Protein AF-A0A5K0W2K9-F1 (afdb_monomer_lite)

Secondary structure (DSSP, 8-state):
-TTHHHHHHHHHHHHSSEEE--HHHHHHHHHHHHH-TT--S-----SEEE-HHHHHHHHHHHH------

pLDDT: mean 89.82, std 12.81, range [42.06, 98.44]

Sequence (69 aa):
DRGLYPIITAVNSRLGCIPIVHIEDICDAHIFLMEEREAKGRYICSAHSCDLHQLTDFCNQQYSLPVKH

Organism: NCBI:txid210225

Radius of gyration: 16.22 Å; chains: 1; bounding box: 46×23×38 Å

Foldseek 3Di:
DPPVPVVLVVCCVVVVKAFDDDPVQVVVVVVVLVPDPPNDDDDDRGDDIGHPVVVVVVCCVVPVDPPDD

Structure (mmCIF, N/CA/C/O backbone):
data_AF-A0A5K0W2K9-F1
#
_entry.id   AF-A0A5K0W2K9-F1
#
loop_
_atom_site.group_PDB
_atom_site.id
_atom_site.type_symbol
_atom_site.label_atom_id
_atom_site.label_alt_id
_atom_site.label_comp_id
_atom_site.label_asym_id
_atom_site.label_entity_id
_atom_site.label_seq_id
_atom_site.pdbx_PDB_ins_code
_atom_site.Cartn_x
_atom_site.Cartn_y
_atom_site.Cartn_z
_atom_site.occupancy
_atom_site.B_iso_or_equiv
_atom_site.auth_seq_id
_atom_site.auth_comp_id
_atom_site.auth_asym_id
_atom_site.auth_atom_id
_atom_site.pdbx_PDB_model_num
ATOM 1 N N . ASP A 1 1 ? 17.688 -3.773 -5.009 1.00 52.88 1 ASP A N 1
ATOM 2 C CA . ASP A 1 1 ? 17.182 -4.561 -3.874 1.00 52.88 1 ASP A CA 1
ATOM 3 C C . ASP A 1 1 ? 16.645 -5.891 -4.401 1.00 52.88 1 ASP A C 1
ATOM 5 O O . ASP A 1 1 ? 15.814 -5.872 -5.301 1.00 52.88 1 ASP A O 1
ATOM 9 N N . ARG A 1 2 ? 17.203 -7.035 -3.984 1.00 60.78 2 ARG A N 1
ATOM 10 C CA . ARG A 1 2 ? 16.945 -8.340 -4.639 1.00 60.78 2 ARG A CA 1
ATOM 11 C C . ARG A 1 2 ? 15.642 -9.021 -4.184 1.00 60.78 2 ARG A C 1
ATOM 13 O O . ARG A 1 2 ? 15.264 -10.015 -4.795 1.00 60.78 2 ARG A O 1
ATOM 20 N N . GLY A 1 3 ? 14.956 -8.502 -3.158 1.00 78.50 3 GLY A N 1
ATOM 21 C CA . GLY A 1 3 ? 13.748 -9.128 -2.595 1.00 78.50 3 GLY A CA 1
ATOM 22 C C . GLY A 1 3 ? 12.411 -8.542 -3.065 1.00 78.50 3 GLY A C 1
ATOM 23 O O . GLY A 1 3 ? 11.444 -9.283 -3.217 1.00 78.50 3 GLY A O 1
ATOM 24 N N . LEU A 1 4 ? 12.342 -7.232 -3.321 1.00 83.38 4 LEU A N 1
ATOM 25 C CA . LEU A 1 4 ? 11.058 -6.546 -3.516 1.00 83.38 4 LEU A CA 1
ATOM 26 C C . LEU A 1 4 ? 10.473 -6.719 -4.928 1.00 83.38 4 LEU A C 1
ATOM 28 O O . LEU A 1 4 ? 9.274 -6.939 -5.083 1.00 83.38 4 LEU A O 1
ATOM 32 N N . TYR A 1 5 ? 11.313 -6.668 -5.965 1.00 87.81 5 TYR A N 1
ATOM 33 C CA . TYR A 1 5 ? 10.854 -6.733 -7.358 1.00 87.81 5 TYR A CA 1
ATOM 34 C C . TYR A 1 5 ? 10.098 -8.035 -7.709 1.00 87.81 5 TYR A C 1
ATOM 36 O O . TYR A 1 5 ? 9.026 -7.947 -8.318 1.00 87.81 5 TYR A O 1
ATOM 44 N N . PRO A 1 6 ? 10.555 -9.236 -7.285 1.00 93.31 6 PRO A N 1
ATOM 45 C CA . PRO A 1 6 ? 9.788 -10.468 -7.483 1.00 93.31 6 PRO A CA 1
ATOM 46 C C . PRO A 1 6 ? 8.412 -10.440 -6.805 1.00 93.31 6 PRO A C 1
ATOM 48 O O . PRO A 1 6 ? 7.442 -10.939 -7.372 1.00 93.31 6 PRO A O 1
ATOM 51 N N . ILE A 1 7 ? 8.312 -9.831 -5.617 1.00 92.56 7 ILE A N 1
ATOM 52 C CA . ILE A 1 7 ? 7.051 -9.716 -4.873 1.00 92.56 7 ILE A CA 1
ATOM 53 C C . ILE A 1 7 ? 6.074 -8.830 -5.645 1.00 92.56 7 ILE A C 1
ATOM 55 O O . ILE A 1 7 ? 4.950 -9.252 -5.910 1.00 92.56 7 ILE A O 1
ATOM 59 N N . ILE A 1 8 ? 6.514 -7.641 -6.061 1.00 92.00 8 ILE A N 1
ATOM 60 C CA . ILE A 1 8 ? 5.676 -6.699 -6.815 1.00 92.00 8 ILE A CA 1
ATOM 61 C C . ILE A 1 8 ? 5.214 -7.328 -8.138 1.00 92.00 8 ILE A C 1
ATOM 63 O O . ILE A 1 8 ? 4.035 -7.251 -8.483 1.00 92.00 8 ILE A O 1
ATOM 67 N N . THR A 1 9 ? 6.107 -8.029 -8.843 1.00 93.75 9 THR A N 1
ATOM 68 C CA . THR A 1 9 ? 5.767 -8.733 -10.090 1.00 93.75 9 THR A CA 1
ATOM 69 C C . THR A 1 9 ? 4.710 -9.815 -9.858 1.00 93.75 9 THR A C 1
ATOM 71 O O . THR A 1 9 ? 3.752 -9.927 -10.627 1.00 93.75 9 THR A O 1
ATOM 74 N N . ALA A 1 10 ? 4.841 -10.600 -8.784 1.00 94.56 10 ALA A N 1
ATOM 75 C CA . ALA A 1 10 ? 3.875 -11.637 -8.434 1.00 94.56 10 ALA A CA 1
ATOM 76 C C . ALA A 1 10 ? 2.506 -11.058 -8.039 1.00 94.56 10 ALA A C 1
ATOM 78 O O . ALA A 1 10 ? 1.480 -11.639 -8.392 1.00 94.56 10 ALA A O 1
ATOM 79 N N . VAL A 1 11 ? 2.480 -9.922 -7.334 1.00 94.19 11 VAL A N 1
ATOM 80 C CA . VAL A 1 11 ? 1.242 -9.200 -6.998 1.00 94.19 11 VAL A CA 1
ATOM 81 C C . VAL A 1 11 ? 0.557 -8.710 -8.272 1.00 94.19 11 VAL A C 1
ATOM 83 O O . VAL A 1 11 ? -0.594 -9.073 -8.508 1.00 94.19 11 VAL A O 1
ATOM 86 N N . ASN A 1 12 ? 1.284 -7.998 -9.139 1.00 95.25 12 ASN A N 1
ATOM 87 C CA . ASN A 1 12 ? 0.748 -7.491 -10.403 1.00 95.25 12 ASN A CA 1
ATOM 88 C C . ASN A 1 12 ? 0.223 -8.621 -11.305 1.00 95.25 12 ASN A C 1
ATOM 90 O O . ASN A 1 12 ? -0.837 -8.495 -11.904 1.00 95.25 12 ASN A O 1
ATOM 94 N N . SER A 1 13 ? 0.922 -9.760 -11.354 1.00 95.94 13 SER A N 1
ATOM 95 C CA . SER A 1 13 ? 0.505 -10.920 -12.160 1.00 95.94 13 SER A CA 1
ATOM 96 C C . SER A 1 13 ? -0.786 -11.574 -11.657 1.00 95.94 13 SER A C 1
ATOM 98 O O . SER A 1 13 ? -1.529 -12.147 -12.446 1.00 95.94 13 SER A O 1
ATOM 100 N N . ARG A 1 14 ? -1.047 -11.531 -10.343 1.00 94.81 14 ARG A N 1
ATOM 101 C CA . ARG A 1 14 ? -2.232 -12.154 -9.731 1.00 94.81 14 ARG A CA 1
ATOM 102 C C . ARG A 1 14 ? -3.436 -11.225 -9.688 1.00 94.81 14 ARG A C 1
ATOM 104 O O . ARG A 1 14 ? -4.556 -11.697 -9.833 1.00 94.81 14 ARG A O 1
ATOM 111 N N . LEU A 1 15 ? -3.207 -9.939 -9.434 1.00 93.38 15 LEU A N 1
ATOM 112 C CA . LEU A 1 15 ? -4.269 -8.956 -9.221 1.00 93.38 15 LEU A CA 1
ATOM 113 C C . LEU A 1 15 ? -4.533 -8.081 -10.452 1.00 93.38 15 LEU A C 1
ATOM 115 O O . LEU A 1 15 ? -5.549 -7.399 -10.498 1.00 93.38 15 LEU A O 1
ATOM 119 N N . GLY A 1 16 ? -3.630 -8.078 -11.436 1.00 93.81 16 GLY A N 1
ATOM 120 C CA . GLY A 1 16 ? -3.676 -7.172 -12.588 1.00 93.81 16 GLY A CA 1
ATOM 121 C C . GLY A 1 16 ? -3.213 -5.745 -12.273 1.00 93.81 16 GLY A C 1
ATOM 122 O O . GLY A 1 16 ? -3.070 -4.942 -13.189 1.00 93.81 16 GLY A O 1
ATOM 123 N N . CYS A 1 17 ? -2.966 -5.432 -11.000 1.00 94.44 17 CYS A N 1
ATOM 124 C CA . CYS A 1 17 ? -2.435 -4.157 -10.540 1.00 94.44 17 CYS A CA 1
ATOM 125 C C . CYS A 1 17 ? -1.697 -4.314 -9.202 1.00 94.44 17 CYS A C 1
ATOM 127 O O . CYS A 1 17 ? -1.685 -5.376 -8.571 1.00 94.44 17 CYS A O 1
ATOM 129 N N . ILE A 1 18 ? -1.085 -3.222 -8.768 1.00 95.06 18 ILE A N 1
ATOM 130 C CA . ILE A 1 18 ? -0.374 -3.057 -7.511 1.00 95.06 18 ILE A CA 1
ATOM 131 C C . ILE A 1 18 ? -1.154 -2.007 -6.709 1.00 95.06 18 ILE A C 1
ATOM 133 O O . ILE A 1 18 ? -1.146 -0.834 -7.091 1.00 95.06 18 ILE A O 1
ATOM 137 N N . PRO A 1 19 ? -1.864 -2.395 -5.636 1.00 94.75 19 PRO A N 1
ATOM 138 C CA . PRO A 1 19 ? -2.519 -1.441 -4.750 1.00 94.75 19 PRO A CA 1
ATOM 139 C C . PRO A 1 19 ? -1.476 -0.665 -3.939 1.00 94.75 19 PRO A C 1
ATOM 141 O O . PRO A 1 19 ? -0.500 -1.234 -3.448 1.00 94.75 19 PRO A O 1
ATOM 144 N N . ILE A 1 20 ? -1.696 0.638 -3.799 1.00 94.19 20 ILE A N 1
ATOM 145 C CA . ILE A 1 20 ? -0.813 1.585 -3.119 1.00 94.19 20 ILE A CA 1
ATOM 146 C C . ILE A 1 20 ? -1.650 2.430 -2.157 1.00 94.19 20 ILE A C 1
ATOM 148 O O . ILE A 1 20 ? -2.804 2.785 -2.422 1.00 94.19 20 ILE A O 1
ATOM 152 N N . VAL A 1 21 ? -1.061 2.750 -1.015 1.00 9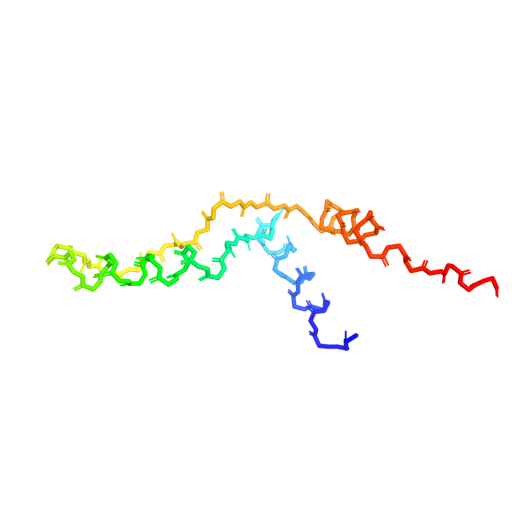6.50 21 VAL A N 1
ATOM 153 C CA . VAL A 1 21 ? -1.619 3.659 -0.018 1.00 96.50 21 VAL A CA 1
ATOM 154 C C . VAL A 1 21 ? -0.467 4.346 0.700 1.00 96.50 21 VAL A C 1
ATOM 156 O O . VAL A 1 21 ? 0.606 3.755 0.861 1.00 96.50 21 VAL A O 1
ATOM 159 N N . HIS A 1 22 ? -0.662 5.609 1.069 1.00 96.06 22 HIS A N 1
ATOM 160 C CA . HIS A 1 22 ? 0.339 6.339 1.827 1.00 96.06 22 HIS A CA 1
ATOM 161 C C . HIS A 1 22 ? 0.433 5.779 3.252 1.00 96.06 22 HIS A C 1
ATOM 163 O O . HIS A 1 22 ? -0.553 5.298 3.807 1.00 96.06 22 HIS A O 1
ATOM 169 N N . ILE A 1 23 ? 1.618 5.833 3.863 1.00 97.06 23 ILE A N 1
ATOM 170 C CA . ILE A 1 23 ? 1.803 5.317 5.226 1.00 97.06 23 ILE A CA 1
ATOM 171 C C . ILE A 1 23 ? 0.925 6.062 6.242 1.00 97.06 23 ILE A C 1
ATOM 173 O O . ILE A 1 23 ? 0.379 5.433 7.142 1.00 97.06 23 ILE A O 1
ATOM 177 N N . GLU A 1 24 ? 0.742 7.373 6.071 1.00 98.19 24 GLU A N 1
ATOM 178 C CA . GLU A 1 24 ? -0.119 8.180 6.948 1.00 98.19 24 GLU A CA 1
ATOM 179 C C . GLU A 1 24 ? -1.592 7.776 6.805 1.00 98.19 24 GLU A C 1
ATOM 181 O O . GLU A 1 24 ? -2.237 7.519 7.817 1.00 98.19 24 GLU A O 1
ATOM 186 N N . ASP A 1 25 ? -2.083 7.561 5.578 1.00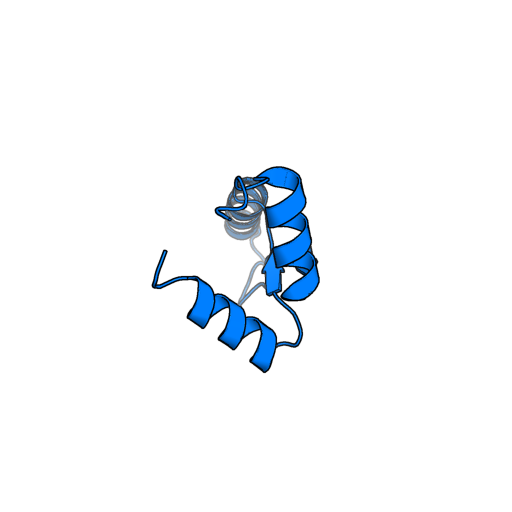 97.69 25 ASP A N 1
ATOM 187 C CA . ASP A 1 25 ? -3.453 7.083 5.344 1.00 97.69 25 ASP A CA 1
ATOM 188 C C . ASP A 1 25 ? -3.703 5.711 5.998 1.00 97.69 25 ASP A C 1
ATOM 190 O O . ASP A 1 25 ? -4.793 5.450 6.507 1.00 97.69 25 ASP A O 1
ATOM 194 N N . ILE A 1 26 ? -2.698 4.818 6.016 1.00 97.44 26 ILE A N 1
ATOM 195 C CA . ILE A 1 26 ? -2.795 3.541 6.745 1.00 97.44 26 ILE A CA 1
ATOM 196 C C . ILE A 1 26 ? -2.936 3.794 8.247 1.00 97.44 26 ILE A C 1
ATOM 198 O O . ILE A 1 26 ? -3.760 3.139 8.890 1.00 97.44 26 ILE A O 1
ATOM 202 N N . CYS A 1 27 ? -2.115 4.675 8.822 1.00 98.25 27 CYS A N 1
ATOM 203 C CA . CYS A 1 27 ? -2.165 4.995 10.249 1.00 98.25 27 CYS A CA 1
ATOM 204 C C . CYS A 1 27 ? -3.537 5.557 10.638 1.00 98.25 27 CYS A C 1
ATOM 206 O O . CYS A 1 27 ? -4.145 5.076 11.596 1.00 98.25 27 CYS A O 1
ATOM 208 N N . ASP A 1 28 ? -4.059 6.492 9.847 1.00 98.25 28 ASP A N 1
ATOM 209 C CA . ASP A 1 28 ? -5.370 7.097 10.067 1.00 98.25 28 ASP A CA 1
ATOM 210 C C . ASP A 1 28 ? -6.494 6.068 9.923 1.00 98.25 28 ASP A C 1
ATOM 212 O O . ASP A 1 28 ? -7.385 5.995 10.769 1.00 98.25 28 ASP A O 1
ATOM 216 N N . ALA A 1 29 ? -6.422 5.194 8.912 1.00 97.94 29 ALA A N 1
ATOM 217 C CA . ALA A 1 29 ? -7.383 4.108 8.746 1.00 97.94 29 ALA A CA 1
ATOM 218 C C . ALA A 1 29 ? -7.377 3.136 9.939 1.00 97.94 29 ALA A C 1
ATOM 220 O O . ALA A 1 29 ? -8.435 2.643 10.332 1.00 97.94 29 ALA A O 1
ATOM 221 N N . HIS A 1 30 ? -6.212 2.866 10.539 1.00 97.62 30 HIS A N 1
ATOM 222 C CA . HIS A 1 30 ? -6.132 2.047 11.750 1.00 97.62 30 HIS A CA 1
ATOM 223 C C . HIS A 1 30 ? -6.800 2.734 12.941 1.00 97.62 30 HIS A C 1
ATOM 225 O O . HIS A 1 30 ? -7.591 2.085 13.622 1.00 97.62 30 HIS A O 1
ATOM 231 N N . ILE A 1 31 ? -6.518 4.019 13.180 1.00 98.44 31 ILE A N 1
ATOM 232 C CA . ILE A 1 31 ? -7.146 4.789 14.266 1.00 98.44 31 ILE A CA 1
ATOM 233 C C . ILE A 1 31 ? -8.666 4.805 14.079 1.00 98.44 31 ILE A C 1
ATOM 235 O O . ILE A 1 31 ? -9.402 4.428 14.987 1.00 98.44 31 ILE A O 1
ATOM 239 N N . PHE A 1 32 ? -9.130 5.122 12.870 1.00 98.12 32 PHE A N 1
ATOM 240 C CA . PHE A 1 32 ? -10.549 5.148 12.529 1.00 98.12 32 PHE A CA 1
ATOM 241 C C . PHE A 1 32 ? -11.246 3.807 12.812 1.00 98.12 32 PHE A C 1
ATOM 243 O O . PHE A 1 32 ? -12.288 3.769 13.465 1.00 98.12 32 PHE A O 1
ATOM 250 N N . LEU A 1 33 ? -10.659 2.688 12.373 1.00 98.06 33 LEU A N 1
ATOM 251 C CA . LEU A 1 33 ? -11.228 1.357 12.610 1.00 98.06 33 LEU A CA 1
ATOM 252 C C . LEU A 1 33 ? -11.160 0.920 14.082 1.00 98.06 33 LEU A C 1
ATOM 254 O O . LEU A 1 33 ? -11.967 0.091 14.492 1.00 98.06 33 LEU A O 1
ATOM 258 N N . MET A 1 34 ? -10.218 1.443 14.874 1.00 97.56 34 MET A N 1
ATOM 259 C CA . MET A 1 34 ? -10.167 1.204 16.322 1.00 97.56 34 MET A CA 1
ATOM 260 C C . MET A 1 34 ? -11.249 1.986 17.082 1.00 97.56 34 MET A C 1
ATOM 262 O O . MET A 1 34 ? -11.717 1.515 18.119 1.00 97.56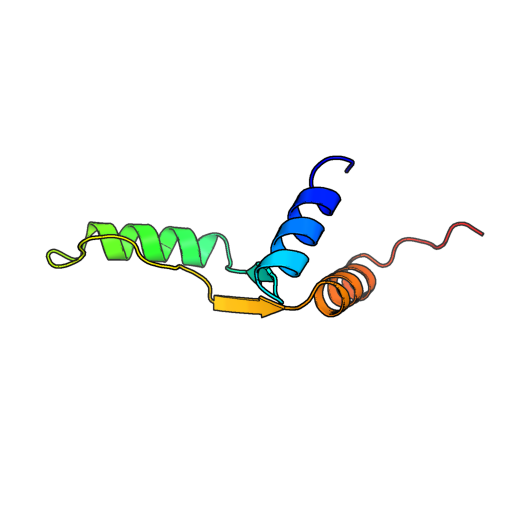 34 MET A O 1
ATOM 266 N N . GLU A 1 35 ? -11.639 3.165 16.594 1.00 98.25 35 GLU A N 1
ATOM 267 C CA . GLU A 1 35 ? -12.649 4.027 17.223 1.00 98.25 35 GLU A CA 1
ATOM 268 C C . GLU A 1 35 ? -14.092 3.660 16.831 1.00 98.25 35 GLU A C 1
ATOM 270 O O . GLU A 1 35 ? -15.024 3.864 17.616 1.00 98.25 35 GLU A O 1
ATOM 275 N N . GLU A 1 36 ? -14.291 3.091 15.640 1.00 97.62 36 GLU A N 1
ATOM 276 C CA . GLU A 1 36 ? -15.608 2.721 15.118 1.00 97.62 36 GLU A CA 1
ATOM 277 C C . GLU A 1 36 ? -16.150 1.434 15.768 1.00 97.62 36 GLU A C 1
ATOM 279 O O . GLU A 1 36 ? -15.674 0.324 15.528 1.00 97.62 36 GLU A O 1
ATOM 284 N N . ARG A 1 37 ? -17.208 1.569 16.576 1.00 96.94 37 ARG A N 1
ATOM 285 C CA . ARG A 1 37 ? -17.793 0.460 17.355 1.00 96.94 37 ARG A CA 1
ATOM 286 C C . ARG A 1 37 ? -18.401 -0.636 16.487 1.00 96.94 37 ARG A C 1
ATOM 288 O O . ARG A 1 37 ? -18.457 -1.792 16.911 1.00 96.94 37 ARG A O 1
ATOM 295 N N . GLU A 1 38 ? -18.867 -0.285 15.294 1.00 97.56 38 GLU A N 1
ATOM 296 C CA . GLU A 1 38 ? -19.451 -1.246 14.362 1.00 97.56 38 GLU A CA 1
ATOM 297 C C . GLU A 1 38 ? -18.434 -1.840 13.381 1.00 97.56 38 GLU A C 1
ATOM 299 O O . GLU A 1 38 ? -18.795 -2.732 12.607 1.00 97.56 38 GLU A O 1
ATOM 304 N N . ALA A 1 39 ? -17.163 -1.422 13.434 1.00 97.44 39 ALA A N 1
ATOM 305 C CA . ALA A 1 39 ? -16.121 -1.965 12.574 1.00 97.44 39 ALA A CA 1
ATOM 306 C C . ALA A 1 39 ? -15.880 -3.446 12.890 1.00 97.44 39 ALA A C 1
ATOM 308 O O . ALA A 1 39 ? -15.460 -3.824 13.986 1.00 97.44 39 ALA A O 1
ATOM 309 N N . LYS A 1 40 ? -16.175 -4.319 11.920 1.00 96.56 40 LYS A N 1
ATOM 310 C CA . LYS A 1 40 ? -16.109 -5.778 12.085 1.00 96.56 40 LYS A CA 1
ATOM 311 C C . LYS A 1 40 ? -15.596 -6.430 10.809 1.00 96.56 40 LYS A C 1
ATOM 313 O O . LYS A 1 40 ? -16.045 -6.130 9.707 1.00 96.56 40 LYS A O 1
ATOM 318 N N . GLY A 1 41 ? -14.693 -7.393 10.965 1.00 96.56 41 GLY A N 1
ATOM 319 C CA . GLY A 1 41 ? -14.144 -8.156 9.846 1.00 96.56 41 GLY A CA 1
ATOM 320 C C . GLY A 1 41 ? -12.910 -7.510 9.217 1.00 96.56 41 GLY A C 1
ATOM 321 O O . GLY A 1 41 ? -12.081 -6.931 9.912 1.00 96.56 41 GLY A O 1
ATOM 322 N N . ARG A 1 42 ? -12.738 -7.699 7.904 1.00 97.56 42 ARG A N 1
ATOM 323 C CA . ARG A 1 42 ? -11.534 -7.291 7.165 1.00 97.56 42 ARG A CA 1
ATOM 324 C C . ARG A 1 42 ? -11.850 -6.121 6.245 1.00 97.56 42 ARG A C 1
ATOM 326 O O . ARG A 1 42 ? -12.798 -6.206 5.469 1.00 97.56 42 ARG A O 1
ATOM 333 N N . TYR A 1 43 ? -10.995 -5.105 6.277 1.00 97.06 43 TYR A N 1
ATOM 334 C CA . TYR A 1 43 ? -11.074 -3.930 5.415 1.00 97.06 43 TYR A CA 1
ATOM 335 C C . TYR A 1 43 ? -9.864 -3.887 4.485 1.00 97.06 43 TYR A C 1
ATOM 337 O O . TYR A 1 43 ? -8.740 -4.164 4.902 1.00 97.06 43 TYR A O 1
ATOM 345 N N . ILE A 1 44 ? -10.096 -3.548 3.218 1.00 94.69 44 ILE A N 1
ATOM 346 C CA . ILE A 1 44 ? -9.024 -3.231 2.273 1.00 94.69 44 ILE A CA 1
ATOM 347 C C . ILE A 1 44 ? -8.737 -1.736 2.410 1.00 94.69 44 ILE A C 1
ATOM 349 O O . ILE A 1 44 ? -9.644 -0.925 2.254 1.00 94.69 44 ILE A O 1
ATOM 353 N N . CYS A 1 45 ? -7.485 -1.381 2.686 1.00 96.00 45 CYS A N 1
ATOM 354 C CA . CYS A 1 45 ? -7.021 0.003 2.731 1.00 96.00 45 CYS A CA 1
ATOM 355 C C . CYS A 1 45 ? -6.082 0.239 1.541 1.00 96.00 45 CYS A C 1
ATOM 357 O O . CYS A 1 45 ? -4.934 -0.203 1.545 1.00 96.00 45 CYS A O 1
ATOM 359 N N . SER A 1 46 ? -6.605 0.862 0.485 1.00 95.00 46 SER A N 1
ATOM 360 C CA . SER A 1 46 ? -5.856 1.231 -0.717 1.00 95.00 46 SER A CA 1
ATOM 361 C C . SER A 1 46 ? -6.458 2.502 -1.304 1.00 95.00 46 SER A C 1
ATOM 363 O O . SER A 1 46 ? -7.662 2.548 -1.541 1.00 95.00 46 SER A O 1
ATOM 365 N N . ALA A 1 47 ? -5.632 3.527 -1.519 1.00 95.00 47 ALA A N 1
ATOM 366 C CA . ALA A 1 47 ? -6.078 4.803 -2.080 1.00 95.00 47 ALA A CA 1
ATOM 367 C C . ALA A 1 47 ? -5.951 4.830 -3.611 1.00 95.00 47 ALA A C 1
ATOM 369 O O . ALA A 1 47 ? -6.775 5.422 -4.301 1.00 95.00 47 ALA A O 1
ATOM 370 N N . HIS A 1 48 ? -4.920 4.172 -4.143 1.00 94.62 48 HIS A N 1
ATOM 371 C CA . HIS A 1 48 ? -4.619 4.132 -5.569 1.00 94.62 48 HIS A CA 1
ATOM 372 C C . HIS A 1 48 ? -4.162 2.733 -5.977 1.00 94.62 48 HIS A C 1
ATOM 374 O O . HIS A 1 48 ? -3.769 1.919 -5.144 1.00 94.62 48 HIS A O 1
ATOM 380 N N . SER A 1 49 ? -4.152 2.459 -7.275 1.00 94.81 49 SER A N 1
ATOM 381 C CA . SER A 1 49 ? -3.510 1.272 -7.830 1.00 94.81 49 SER A CA 1
ATOM 382 C C . SER A 1 49 ? -2.850 1.618 -9.151 1.00 94.81 49 SER A C 1
ATOM 384 O O . SER A 1 49 ? -3.372 2.455 -9.887 1.00 94.81 49 SER A O 1
ATOM 386 N N . CYS A 1 50 ? -1.754 0.948 -9.472 1.00 94.81 50 CYS A N 1
ATOM 387 C CA . CYS A 1 50 ? -1.093 1.089 -10.762 1.00 94.81 50 CYS A CA 1
ATOM 388 C C . CYS A 1 50 ? -0.639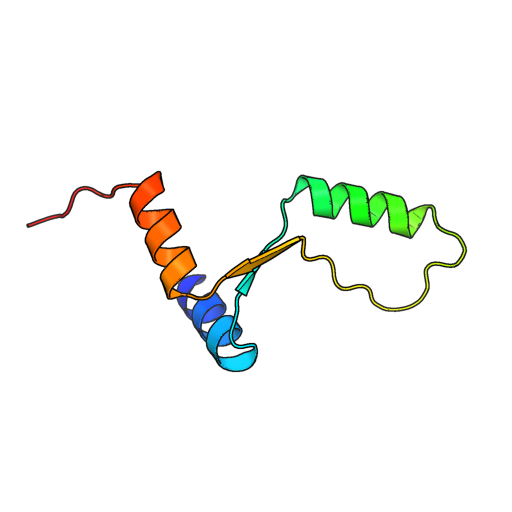 -0.271 -11.288 1.00 94.81 50 CYS A C 1
ATOM 390 O O . CYS A 1 50 ? -0.525 -1.228 -10.525 1.00 94.81 50 CYS A O 1
ATOM 392 N N . ASP A 1 51 ? -0.390 -0.381 -12.585 1.00 93.94 51 ASP A N 1
ATOM 393 C CA . ASP A 1 51 ? 0.312 -1.544 -13.120 1.00 93.94 51 ASP A CA 1
ATOM 394 C C . ASP A 1 51 ? 1.838 -1.410 -12.935 1.00 93.94 51 ASP A C 1
ATOM 396 O O . ASP A 1 51 ? 2.379 -0.364 -12.556 1.00 93.94 51 ASP A O 1
ATOM 400 N N . LEU A 1 52 ? 2.558 -2.502 -13.195 1.00 93.00 52 LEU A N 1
ATOM 401 C CA . LEU A 1 52 ? 4.016 -2.539 -13.067 1.00 93.00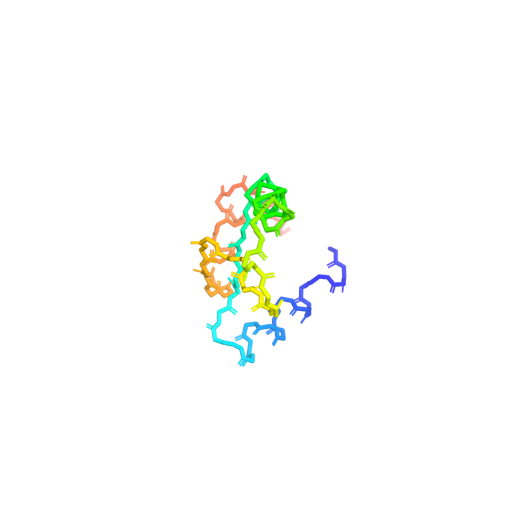 52 LEU A CA 1
ATOM 402 C C . LEU A 1 52 ? 4.735 -1.536 -13.991 1.00 93.00 52 LEU A C 1
ATOM 404 O O . LEU A 1 52 ? 5.799 -1.033 -13.622 1.00 93.00 52 LEU A O 1
ATOM 408 N N . HIS A 1 53 ? 4.184 -1.247 -15.174 1.00 92.69 53 HIS A N 1
ATOM 409 C CA . HIS A 1 53 ? 4.769 -0.296 -16.121 1.00 92.69 53 HIS A CA 1
ATOM 410 C C . HIS A 1 53 ? 4.657 1.125 -15.577 1.00 92.69 53 HIS A C 1
ATOM 412 O O . HIS A 1 53 ? 5.664 1.817 -15.464 1.00 92.69 53 HIS A O 1
ATOM 418 N N . GLN A 1 54 ? 3.462 1.517 -15.138 1.00 93.88 54 GLN A N 1
ATOM 419 C CA . GLN A 1 54 ? 3.207 2.801 -14.494 1.00 93.88 54 GLN A CA 1
ATOM 420 C C . GLN A 1 54 ? 4.128 3.003 -13.289 1.00 93.88 54 GLN A C 1
ATOM 422 O O . GLN A 1 54 ? 4.777 4.040 -13.183 1.00 93.88 54 GLN A O 1
ATOM 427 N N . LEU A 1 55 ? 4.250 2.003 -12.406 1.00 91.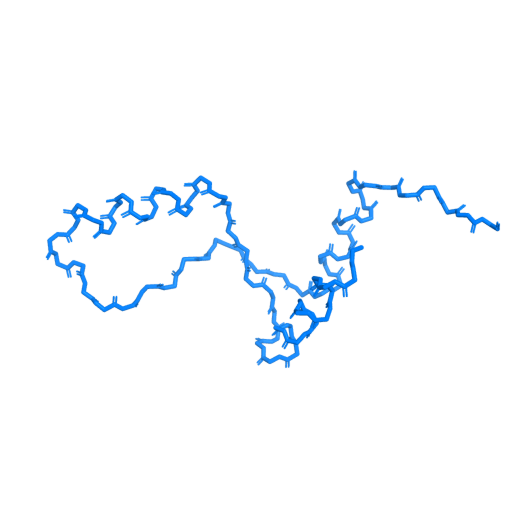31 55 LEU A N 1
ATOM 428 C CA . LEU A 1 55 ? 5.162 2.081 -11.261 1.00 91.31 55 LEU A CA 1
ATOM 429 C C . LEU A 1 55 ? 6.619 2.305 -11.693 1.00 91.31 55 LEU A C 1
ATOM 431 O O . LEU A 1 55 ? 7.325 3.120 -11.100 1.00 91.31 55 LEU A O 1
ATOM 435 N N . THR A 1 56 ? 7.063 1.601 -12.735 1.00 90.12 56 THR A N 1
ATOM 436 C CA . THR A 1 56 ? 8.424 1.733 -13.272 1.00 90.12 56 THR A CA 1
ATOM 437 C C . THR A 1 56 ? 8.660 3.128 -13.853 1.00 90.12 56 THR A C 1
ATOM 439 O O . THR A 1 56 ? 9.692 3.738 -13.571 1.00 90.12 56 THR A O 1
ATOM 442 N N . ASP A 1 57 ? 7.696 3.665 -14.601 1.00 91.69 57 ASP A N 1
ATOM 443 C CA . ASP A 1 57 ? 7.755 5.019 -15.155 1.00 91.69 57 ASP A CA 1
ATOM 444 C C . ASP A 1 57 ? 7.836 6.076 -14.053 1.00 91.69 57 ASP A C 1
ATOM 446 O O . ASP A 1 57 ? 8.694 6.958 -14.113 1.00 91.69 57 ASP A O 1
ATOM 450 N N . PHE A 1 58 ? 7.005 5.956 -13.009 1.00 89.88 58 PHE A N 1
ATOM 451 C CA . PHE A 1 58 ? 7.055 6.847 -11.848 1.00 89.88 58 PHE A CA 1
ATOM 452 C C . PHE A 1 58 ? 8.433 6.822 -11.185 1.00 89.88 58 PHE A C 1
ATOM 454 O O . PHE A 1 58 ? 9.005 7.879 -10.909 1.00 89.88 58 PHE A O 1
ATOM 461 N N . CYS A 1 59 ? 9.005 5.635 -10.964 1.00 87.50 59 CYS A N 1
ATOM 462 C CA . CYS A 1 59 ? 10.343 5.514 -10.392 1.00 87.50 59 CYS A CA 1
ATOM 463 C C . CYS A 1 59 ? 11.417 6.140 -11.291 1.00 87.50 59 CYS A C 1
ATOM 465 O O . CYS A 1 59 ? 12.296 6.835 -10.787 1.00 87.50 59 CYS A O 1
ATOM 467 N N . ASN A 1 60 ? 11.347 5.934 -12.606 1.00 88.69 60 ASN A N 1
ATOM 468 C CA . ASN A 1 60 ? 12.310 6.500 -13.551 1.00 88.69 60 ASN A CA 1
ATOM 469 C C . ASN A 1 60 ? 12.245 8.031 -13.587 1.00 88.69 60 ASN A C 1
ATOM 471 O O . ASN A 1 60 ? 13.284 8.691 -13.581 1.00 88.69 60 ASN A O 1
ATOM 475 N N . GLN A 1 61 ? 11.037 8.598 -13.573 1.00 90.06 61 GLN A N 1
ATOM 476 C CA . GLN A 1 61 ? 10.835 10.046 -13.530 1.00 90.06 61 GLN A CA 1
ATOM 477 C C . GLN A 1 61 ? 11.371 10.655 -12.230 1.00 90.06 61 GLN A C 1
ATOM 479 O O . GLN A 1 61 ? 12.072 11.662 -12.275 1.00 90.06 61 GLN A O 1
ATOM 484 N N . GLN A 1 62 ? 11.079 10.037 -11.082 1.00 87.38 62 GLN A N 1
ATOM 485 C CA . GLN A 1 62 ? 11.440 10.582 -9.768 1.00 87.38 62 GLN A CA 1
ATOM 486 C C . GLN A 1 62 ? 12.903 10.346 -9.381 1.00 87.38 62 GLN A C 1
ATOM 488 O O . GLN A 1 62 ? 13.509 11.188 -8.722 1.00 87.38 62 GLN A O 1
ATOM 493 N N . TYR A 1 63 ? 13.486 9.216 -9.785 1.00 81.62 63 TYR A N 1
ATOM 494 C CA . TYR A 1 63 ? 14.802 8.780 -9.310 1.00 81.62 63 TYR A CA 1
ATOM 495 C C . TYR A 1 63 ? 15.867 8.675 -10.398 1.00 81.62 63 TYR A C 1
ATOM 497 O O . TYR A 1 63 ? 16.917 8.113 -10.097 1.00 81.62 63 TYR A O 1
ATOM 505 N N . SER A 1 64 ? 15.605 9.188 -11.614 1.00 71.38 64 SER A N 1
ATOM 506 C CA . SER A 1 64 ? 16.520 9.298 -12.770 1.00 71.38 64 SER A CA 1
ATOM 507 C C . SER A 1 64 ? 17.919 8.734 -12.497 1.00 71.38 64 SER A C 1
ATOM 509 O O . SER A 1 64 ? 18.852 9.461 -12.148 1.00 71.38 64 SER A O 1
ATOM 511 N N . LEU A 1 65 ? 18.057 7.408 -12.589 1.00 62.88 65 LEU A N 1
ATOM 512 C CA . LEU A 1 65 ? 19.344 6.761 -12.373 1.00 62.88 65 LEU A CA 1
ATOM 513 C C . LEU A 1 65 ? 20.232 7.102 -13.576 1.00 62.88 65 LEU A C 1
ATOM 515 O O . LEU A 1 65 ? 19.781 6.932 -14.711 1.00 62.88 65 LEU A O 1
ATOM 519 N N . PRO A 1 66 ? 21.479 7.569 -13.378 1.00 59.50 66 PRO A N 1
ATOM 520 C CA . PRO A 1 66 ? 22.383 7.801 -14.492 1.00 59.50 66 PRO A CA 1
ATOM 521 C C . PRO A 1 66 ? 22.578 6.479 -15.234 1.00 59.50 66 PRO A C 1
ATOM 523 O O . PRO A 1 66 ? 23.053 5.492 -14.663 1.00 59.50 66 PRO A O 1
ATOM 526 N N . VAL A 1 67 ? 22.165 6.455 -16.501 1.00 58.00 67 VAL A N 1
ATOM 527 C CA . VAL A 1 67 ? 22.308 5.297 -17.380 1.00 58.00 67 VAL A CA 1
ATOM 528 C C . VAL A 1 67 ? 23.807 5.029 -17.513 1.00 58.00 67 VAL A C 1
ATOM 530 O O . VAL A 1 67 ? 24.539 5.840 -18.077 1.00 58.00 67 VAL A O 1
ATOM 533 N N . LYS A 1 68 ? 24.296 3.931 -16.928 1.00 48.84 68 LYS A N 1
ATOM 534 C CA . LYS A 1 68 ? 25.665 3.475 -17.185 1.00 48.84 68 LYS A CA 1
ATOM 535 C C . LYS A 1 68 ? 25.696 2.931 -18.612 1.00 48.84 68 LYS A C 1
ATOM 537 O O . LYS A 1 68 ? 25.113 1.877 -18.861 1.00 48.84 68 LYS A O 1
ATOM 542 N N . HIS A 1 69 ? 26.307 3.700 -19.512 1.00 42.06 69 HIS A N 1
ATOM 543 C CA . HIS A 1 69 ? 26.759 3.233 -20.822 1.00 42.06 69 HIS A CA 1
ATOM 544 C C . HIS A 1 69 ? 27.837 2.157 -20.675 1.00 42.06 69 HIS A C 1
ATOM 546 O O . HIS A 1 69 ? 28.644 2.261 -19.720 1.00 42.06 69 HIS A O 1
#

InterPro domains:
  IPR036291 NAD(P)-binding domain superfamily [SSF51735] (16-69)